Protein AF-A0A651GBZ2-F1 (afdb_monomer_lite)

pLDDT: mean 70.72, std 12.02, range [44.72, 89.12]

Secondary structure (DSSP, 8-state):
-GGGHHHHHHHHHHHHHHHHHHHHHHHHHHH---TTSHHHHHHHHHHHHHHHHHHHHHHHHHHHHH-SHHHHHHHHHHSSHHHHHHHHHHHHHHHHHHHHHHHHHHHHH--

Radius of gyration: 16.93 Å; chains: 1; bounding box: 41×27×48 Å

Sequence (111 aa):
MITYFFPRVLLFLAICAAVLGGVVFIVQMAAEQSLGGMPAVLSPLLLGFGLFKGALAFNARAVLNHGGPPAATLIARHGTAGNVRQWIVYKFTAMGMALFAAFVIGVYVFV

Foldseek 3Di:
DCLLVVLVVLLVVLQVQLVVLVVVVVVVVVVDPDPLCVLVSLLSNLQSLLSNLLSVLVSLVSPCVVDDPSVVVLCVVQVHPVSSNVSSVVSNVSSVVSNVSSVVSVVVSVD

Structure (mmCIF, N/CA/C/O backbone):
data_AF-A0A651GBZ2-F1
#
_entry.id   AF-A0A651GBZ2-F1
#
loop_
_atom_site.group_PDB
_atom_site.id
_atom_site.type_symbol
_atom_site.label_atom_id
_atom_site.label_alt_id
_atom_site.label_comp_id
_atom_site.label_asym_id
_atom_site.label_entity_id
_atom_site.label_seq_id
_atom_site.pdbx_PDB_ins_code
_atom_site.Cartn_x
_atom_site.Cartn_y
_atom_site.Cartn_z
_atom_site.occupancy
_atom_site.B_iso_or_equiv
_atom_site.auth_seq_id
_atom_site.auth_comp_id
_atom_site.auth_asym_id
_atom_site.auth_atom_id
_atom_site.pdbx_PDB_model_num
ATOM 1 N N . MET A 1 1 ? 9.707 15.611 -16.443 1.00 45.44 1 MET A N 1
ATOM 2 C CA . MET A 1 1 ? 9.956 15.724 -14.983 1.00 45.44 1 MET A CA 1
ATOM 3 C C . MET A 1 1 ? 8.664 15.737 -14.152 1.00 45.44 1 MET A C 1
ATOM 5 O O . MET A 1 1 ? 8.659 15.161 -13.073 1.00 45.44 1 MET A O 1
ATOM 9 N N . ILE A 1 2 ? 7.561 16.300 -14.668 1.00 44.72 2 ILE A N 1
ATOM 10 C CA . ILE A 1 2 ? 6.245 16.411 -13.995 1.00 44.72 2 ILE A CA 1
ATOM 11 C C . ILE A 1 2 ? 5.539 15.051 -13.774 1.00 44.72 2 ILE A C 1
ATOM 13 O O . ILE A 1 2 ? 4.792 14.883 -12.815 1.00 44.72 2 ILE A O 1
ATOM 17 N N . THR A 1 3 ? 5.832 14.033 -14.585 1.00 47.56 3 THR A N 1
ATOM 18 C CA . THR A 1 3 ? 5.148 12.722 -14.564 1.00 47.56 3 THR A CA 1
ATOM 19 C C . THR A 1 3 ? 5.386 11.893 -13.293 1.00 47.56 3 THR A C 1
ATOM 21 O O . THR A 1 3 ? 4.562 11.057 -12.940 1.00 47.56 3 THR A O 1
ATOM 24 N N . TYR A 1 4 ? 6.476 12.150 -12.561 1.00 52.59 4 TYR A N 1
ATOM 25 C CA . TYR A 1 4 ? 6.759 11.503 -11.269 1.00 52.59 4 TYR A CA 1
ATOM 26 C C . TYR A 1 4 ? 6.214 12.284 -10.070 1.00 52.59 4 TYR A C 1
ATOM 28 O O . TYR A 1 4 ? 6.310 11.808 -8.941 1.00 52.59 4 TYR A O 1
ATOM 36 N N . PHE A 1 5 ? 5.677 13.485 -10.289 1.00 51.31 5 PHE A N 1
ATOM 37 C CA . PHE A 1 5 ? 5.251 14.373 -9.213 1.00 51.31 5 PHE A CA 1
ATOM 38 C C . PHE A 1 5 ? 3.951 13.874 -8.580 1.00 51.31 5 PHE A C 1
ATOM 40 O O . PHE A 1 5 ? 3.886 13.678 -7.373 1.00 51.31 5 PHE A O 1
ATOM 47 N N . PHE A 1 6 ? 2.957 13.539 -9.402 1.00 50.78 6 PHE A N 1
ATOM 48 C CA . PHE A 1 6 ? 1.637 13.116 -8.931 1.00 50.78 6 PHE A CA 1
ATOM 49 C C . PHE A 1 6 ? 1.649 11.810 -8.099 1.00 50.78 6 PHE A C 1
ATOM 51 O O . PHE A 1 6 ? 1.093 11.807 -7.000 1.00 50.78 6 PHE A O 1
ATOM 58 N N . PRO A 1 7 ? 2.355 10.728 -8.502 1.00 54.34 7 PRO A N 1
ATOM 59 C CA . PRO A 1 7 ? 2.448 9.512 -7.686 1.00 54.34 7 PRO A CA 1
ATOM 60 C C . PRO A 1 7 ? 3.234 9.723 -6.388 1.00 54.34 7 PRO A C 1
ATOM 62 O O . PRO A 1 7 ? 2.938 9.092 -5.379 1.00 54.34 7 PRO A O 1
ATOM 65 N N . ARG A 1 8 ? 4.240 10.609 -6.398 1.00 59.09 8 ARG A N 1
ATOM 66 C CA . ARG A 1 8 ? 5.037 10.937 -5.207 1.00 59.09 8 ARG A CA 1
ATOM 67 C C . ARG A 1 8 ? 4.266 11.807 -4.222 1.00 59.09 8 ARG A C 1
ATOM 69 O O . ARG A 1 8 ? 4.402 11.593 -3.025 1.00 59.09 8 ARG A O 1
ATOM 76 N N . VAL A 1 9 ? 3.433 12.723 -4.712 1.00 56.16 9 VAL A N 1
ATOM 77 C CA . VAL A 1 9 ? 2.525 13.532 -3.887 1.00 56.16 9 VAL A CA 1
ATOM 78 C C . VAL A 1 9 ? 1.453 12.650 -3.247 1.00 56.16 9 VAL A C 1
ATOM 80 O O . VAL A 1 9 ? 1.220 12.769 -2.050 1.00 56.16 9 VAL A O 1
ATOM 83 N N . LEU A 1 10 ? 0.874 11.697 -3.986 1.00 59.44 10 LEU A N 1
ATOM 84 C CA . LEU A 1 10 ? -0.049 10.708 -3.416 1.00 59.44 10 LEU A CA 1
ATOM 85 C C . LEU A 1 10 ? 0.627 9.797 -2.386 1.00 59.44 10 LEU A C 1
ATOM 87 O O . LEU A 1 10 ? 0.046 9.516 -1.343 1.00 59.44 10 LEU A O 1
ATOM 91 N N . LEU A 1 11 ? 1.864 9.364 -2.646 1.00 60.94 11 LEU A N 1
ATOM 92 C CA . LEU A 1 11 ? 2.652 8.589 -1.687 1.00 60.94 11 LEU A CA 1
ATOM 93 C C . LEU A 1 11 ? 2.926 9.400 -0.412 1.00 60.94 11 LEU A C 1
ATOM 95 O O . LEU A 1 11 ? 2.773 8.877 0.685 1.00 60.94 11 LEU A O 1
ATOM 99 N N . PHE A 1 12 ? 3.298 10.673 -0.554 1.00 61.88 12 PHE A N 1
ATOM 100 C CA . PHE A 1 12 ? 3.549 11.578 0.565 1.00 61.88 12 PHE A CA 1
ATOM 101 C C . PHE A 1 12 ? 2.278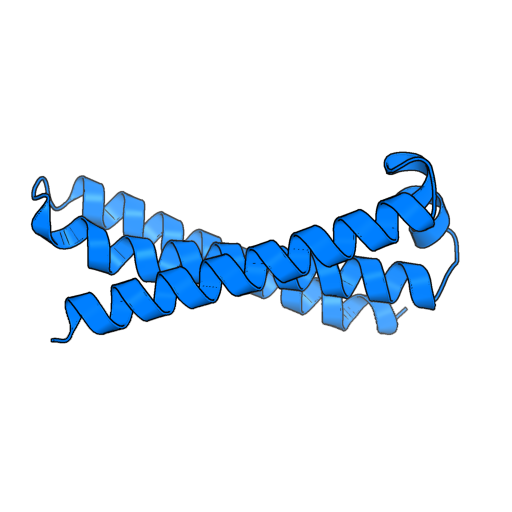 11.826 1.385 1.00 61.88 12 PHE A C 1
ATOM 103 O O . PHE A 1 12 ? 2.300 11.660 2.598 1.00 61.88 12 PHE A O 1
ATOM 110 N N . LEU A 1 13 ? 1.151 12.115 0.728 1.00 60.84 13 LEU A N 1
ATOM 111 C CA . LEU A 1 13 ? -0.150 12.278 1.382 1.00 60.84 13 LEU A CA 1
ATOM 112 C C . LEU A 1 13 ? -0.601 10.999 2.100 1.00 60.84 13 LEU A C 1
ATOM 114 O O . LEU A 1 13 ? -1.082 11.075 3.226 1.00 60.84 13 LEU A O 1
ATOM 118 N N . ALA A 1 14 ? -0.396 9.824 1.498 1.00 59.34 14 ALA A N 1
ATOM 119 C CA . ALA A 1 14 ? -0.708 8.542 2.129 1.00 59.34 14 ALA A CA 1
ATOM 120 C C . ALA A 1 14 ? 0.176 8.270 3.358 1.00 59.34 14 ALA A C 1
ATOM 122 O O . ALA A 1 14 ? -0.318 7.772 4.367 1.00 59.34 14 ALA A O 1
ATOM 123 N N . ILE A 1 15 ? 1.465 8.630 3.303 1.00 64.06 15 ILE A N 1
ATOM 124 C CA . ILE A 1 15 ? 2.377 8.546 4.452 1.00 64.06 15 ILE A CA 1
ATOM 125 C C . ILE A 1 15 ? 1.936 9.519 5.550 1.00 64.06 15 ILE A C 1
ATOM 127 O O . ILE A 1 15 ? 1.837 9.110 6.700 1.00 64.06 15 ILE A O 1
ATOM 131 N N . CYS A 1 16 ? 1.610 10.769 5.216 1.00 65.94 16 CYS A N 1
ATOM 132 C CA . CYS A 1 16 ? 1.112 11.744 6.187 1.00 65.94 16 CYS A CA 1
ATOM 133 C C . CYS A 1 16 ? -0.187 11.276 6.857 1.00 65.94 16 CYS A C 1
ATOM 135 O O . CYS A 1 16 ? -0.300 11.366 8.076 1.00 65.94 16 CYS A O 1
ATOM 137 N N . ALA A 1 17 ? -1.134 10.723 6.094 1.00 62.34 17 ALA A N 1
ATOM 138 C CA . ALA A 1 17 ? -2.379 10.176 6.632 1.00 62.34 17 ALA A CA 1
ATOM 139 C C . ALA A 1 17 ? -2.138 8.955 7.537 1.00 62.34 17 ALA A C 1
ATOM 141 O O . ALA A 1 17 ? -2.734 8.856 8.607 1.00 62.34 17 ALA A O 1
ATOM 142 N N . ALA A 1 18 ? -1.227 8.054 7.152 1.00 61.69 18 ALA A N 1
ATOM 143 C CA . ALA A 1 18 ? -0.860 6.899 7.967 1.00 61.69 18 ALA A CA 1
ATOM 144 C C . ALA A 1 18 ? -0.134 7.301 9.262 1.00 61.69 18 ALA A C 1
ATOM 146 O O . ALA A 1 18 ? -0.392 6.718 10.312 1.00 61.69 18 ALA A O 1
ATOM 147 N N . VAL A 1 19 ? 0.741 8.312 9.208 1.00 65.12 19 VAL A N 1
ATOM 148 C CA . VAL A 1 19 ? 1.444 8.842 10.386 1.00 65.12 19 VAL A CA 1
ATOM 149 C C . VAL A 1 19 ? 0.467 9.548 11.322 1.00 65.12 19 VAL A C 1
ATOM 151 O O . VAL A 1 19 ? 0.491 9.275 12.514 1.00 65.12 19 VAL A O 1
ATOM 154 N N . LEU A 1 20 ? -0.437 10.386 10.806 1.00 65.25 20 LEU A N 1
ATOM 155 C CA . LEU A 1 20 ? -1.475 11.028 11.621 1.00 65.25 20 LEU A CA 1
ATOM 156 C C . LEU A 1 20 ? -2.399 9.993 12.275 1.00 65.25 20 LEU A C 1
ATOM 158 O O . LEU A 1 20 ? -2.621 10.065 13.480 1.00 65.25 20 LEU A O 1
ATOM 162 N N . GLY A 1 21 ? -2.864 8.988 11.525 1.00 62.75 21 GLY A N 1
ATOM 163 C CA . GLY A 1 21 ? -3.665 7.890 12.076 1.00 62.75 21 GLY A CA 1
ATOM 164 C C . GLY A 1 21 ? -2.915 7.073 13.136 1.00 62.75 21 GLY A C 1
ATOM 165 O O . GLY A 1 21 ? -3.481 6.744 14.175 1.00 62.75 21 GLY A O 1
ATOM 166 N N . GLY A 1 22 ? -1.624 6.799 12.921 1.00 60.38 22 GLY A N 1
ATOM 167 C CA . GLY A 1 22 ? -0.769 6.104 13.887 1.00 60.38 22 GLY A CA 1
ATOM 168 C C . GLY A 1 22 ? -0.467 6.921 15.148 1.00 60.38 22 GLY A C 1
ATOM 169 O O . GLY A 1 22 ? -0.411 6.364 16.239 1.00 60.38 22 GLY A O 1
ATOM 170 N N . VAL A 1 23 ? -0.315 8.242 15.036 1.00 62.31 23 VAL A N 1
ATOM 171 C CA . VAL A 1 23 ? -0.125 9.128 16.197 1.00 62.31 23 VAL A CA 1
ATOM 172 C C . VAL A 1 23 ? -1.406 9.207 17.024 1.00 62.31 23 VAL A C 1
ATOM 174 O O . VAL A 1 23 ? -1.339 9.062 18.241 1.00 62.31 23 VAL A O 1
ATOM 177 N N . VAL A 1 24 ? -2.572 9.349 16.383 1.00 63.59 24 VAL A N 1
ATOM 178 C CA . VAL A 1 24 ? -3.871 9.300 17.077 1.00 63.59 24 VAL A CA 1
ATOM 179 C C . VAL A 1 24 ? -4.050 7.960 17.798 1.00 63.59 24 VAL A C 1
ATOM 181 O O . VAL A 1 24 ? -4.492 7.951 18.943 1.00 63.59 24 VAL A O 1
ATOM 184 N N . PHE A 1 25 ? -3.606 6.852 17.194 1.00 59.38 25 PHE A N 1
ATOM 185 C CA . PHE A 1 25 ? -3.593 5.536 17.837 1.00 59.38 25 PHE A CA 1
ATOM 186 C C . PHE A 1 25 ? -2.740 5.457 19.086 1.00 59.38 25 PHE A C 1
ATOM 188 O O . PHE A 1 25 ? -3.214 4.983 20.114 1.00 59.38 25 PHE A O 1
ATOM 195 N N . ILE A 1 26 ? -1.497 5.926 19.013 1.00 62.69 26 ILE A N 1
ATOM 196 C CA . ILE A 1 26 ? -0.592 5.902 20.162 1.00 62.69 26 ILE A CA 1
ATOM 197 C C . ILE A 1 26 ? -1.147 6.783 21.287 1.00 62.69 26 ILE A C 1
ATOM 199 O O . ILE A 1 26 ? -1.115 6.377 22.444 1.00 62.69 26 ILE A O 1
ATOM 203 N N . VAL A 1 27 ? -1.703 7.953 20.956 1.00 62.34 27 VAL A N 1
ATOM 204 C CA . VAL A 1 27 ? -2.293 8.871 21.941 1.00 62.34 27 VAL A CA 1
ATOM 205 C C . VAL A 1 27 ? -3.558 8.283 22.572 1.00 62.34 27 VAL A C 1
ATOM 207 O O . VAL A 1 27 ? -3.702 8.356 23.788 1.00 62.34 27 VAL A O 1
ATOM 210 N N . GLN A 1 28 ? -4.444 7.652 21.794 1.00 61.22 28 GLN A N 1
ATOM 211 C CA . GLN A 1 28 ? -5.639 6.990 22.333 1.00 61.22 28 GLN A CA 1
ATOM 212 C C . GLN A 1 28 ? -5.298 5.750 23.164 1.00 61.22 28 GLN A C 1
ATOM 214 O O . GLN A 1 28 ? -5.865 5.581 24.233 1.00 61.22 28 GLN A O 1
ATOM 219 N N . MET A 1 29 ? -4.330 4.930 22.745 1.00 55.78 29 MET A N 1
ATOM 220 C CA . MET A 1 29 ? -3.847 3.789 23.537 1.00 55.78 29 MET A CA 1
ATOM 221 C C . MET A 1 29 ? -3.139 4.222 24.830 1.00 55.78 29 MET A C 1
ATOM 223 O O . MET A 1 29 ? -3.182 3.507 25.827 1.00 55.78 29 MET A O 1
ATOM 227 N N . ALA A 1 30 ? -2.486 5.388 24.829 1.00 58.53 30 ALA A N 1
ATOM 228 C CA . ALA A 1 30 ? -1.906 5.974 26.035 1.00 58.53 30 ALA A CA 1
ATOM 229 C C . ALA A 1 30 ? -2.972 6.583 26.967 1.00 58.53 30 ALA A C 1
ATOM 231 O O . ALA A 1 30 ? -2.749 6.649 28.174 1.00 58.53 30 ALA A O 1
ATOM 232 N N . ALA A 1 31 ? -4.110 7.024 26.419 1.00 56.09 31 ALA A N 1
ATOM 233 C CA . ALA A 1 31 ? -5.203 7.647 27.166 1.00 56.09 31 ALA A CA 1
ATOM 234 C C . ALA A 1 31 ? -6.244 6.640 27.691 1.00 56.09 31 ALA A C 1
ATOM 236 O O . ALA A 1 31 ? -6.791 6.839 28.774 1.00 56.09 31 ALA A O 1
ATOM 237 N N . GLU A 1 32 ? -6.506 5.552 26.968 1.00 52.47 32 GLU A N 1
ATOM 238 C CA . GLU A 1 32 ? -7.499 4.542 27.326 1.00 52.47 32 GLU A CA 1
ATOM 239 C C . GLU A 1 32 ? -6.831 3.180 27.546 1.00 52.47 32 GLU A C 1
ATOM 241 O O . GLU A 1 32 ? -6.511 2.458 26.607 1.00 52.47 32 GLU A O 1
ATOM 246 N N . GLN A 1 33 ? -6.711 2.753 28.808 1.00 53.66 33 GLN A N 1
ATOM 247 C CA . GLN A 1 33 ? -6.389 1.358 29.160 1.00 53.66 33 GLN A CA 1
ATOM 248 C C . GLN A 1 33 ? -7.555 0.381 28.881 1.00 53.66 33 GLN A C 1
ATOM 250 O O . GLN A 1 33 ? -7.588 -0.725 29.420 1.00 53.66 33 GLN A O 1
ATOM 255 N N . SER A 1 34 ? -8.545 0.775 28.075 1.00 51.59 34 SER A N 1
ATOM 256 C CA . SER A 1 34 ? -9.757 -0.006 27.847 1.00 51.59 34 SER A CA 1
ATOM 257 C C . SER A 1 34 ? -9.714 -0.683 26.474 1.00 51.59 34 SER A C 1
ATOM 259 O O . SER A 1 34 ? -9.617 -0.044 25.429 1.00 51.59 34 SER A O 1
ATOM 261 N N . LEU A 1 35 ? -9.817 -2.013 26.474 1.00 53.19 35 LEU A N 1
ATOM 262 C CA . LEU A 1 35 ? -9.892 -2.861 25.276 1.00 53.19 35 LEU A CA 1
ATOM 263 C C . LEU A 1 35 ? -11.083 -2.517 24.351 1.00 53.19 35 LEU A C 1
ATOM 265 O O . LEU A 1 35 ? -11.123 -2.992 23.218 1.00 53.19 35 LEU A O 1
ATOM 269 N N . GLY A 1 36 ? -12.032 -1.685 24.804 1.00 54.62 36 GLY A N 1
ATOM 270 C CA . GLY A 1 36 ? -13.211 -1.263 24.043 1.00 54.62 36 GLY A CA 1
ATOM 271 C C . GLY A 1 36 ? -12.918 -0.281 22.902 1.00 54.62 36 GLY A C 1
ATOM 272 O O . GLY A 1 36 ? -13.657 -0.265 21.923 1.00 54.62 36 GLY A O 1
ATOM 273 N N . GLY A 1 37 ? -11.821 0.484 22.974 1.00 54.06 37 GLY A N 1
ATOM 274 C CA . GLY A 1 37 ? -11.438 1.452 21.937 1.00 54.06 37 GLY A CA 1
ATOM 275 C C . GLY A 1 37 ? -10.659 0.855 20.757 1.00 54.06 37 GLY A C 1
ATOM 276 O O . GLY A 1 37 ? -10.595 1.460 19.689 1.00 54.06 37 GLY A O 1
ATOM 277 N N . MET A 1 38 ? -10.092 -0.353 20.901 1.00 57.75 38 MET A N 1
ATOM 278 C CA . MET A 1 38 ? -9.207 -0.970 19.895 1.00 57.75 38 MET A CA 1
ATOM 279 C C . MET A 1 38 ? -9.779 -1.030 18.460 1.00 57.75 38 MET A C 1
ATOM 281 O O . MET A 1 38 ? -9.027 -0.748 17.520 1.00 57.75 38 MET A O 1
ATOM 285 N N . PRO A 1 39 ? -11.070 -1.350 18.234 1.00 60.78 39 PRO A N 1
ATOM 286 C CA . PRO A 1 39 ? -11.640 -1.411 16.886 1.00 60.78 39 PRO A CA 1
ATOM 287 C C . PRO A 1 39 ? -11.695 -0.040 16.197 1.00 60.78 39 PRO A C 1
ATOM 289 O O . PRO A 1 39 ? -11.357 0.076 15.017 1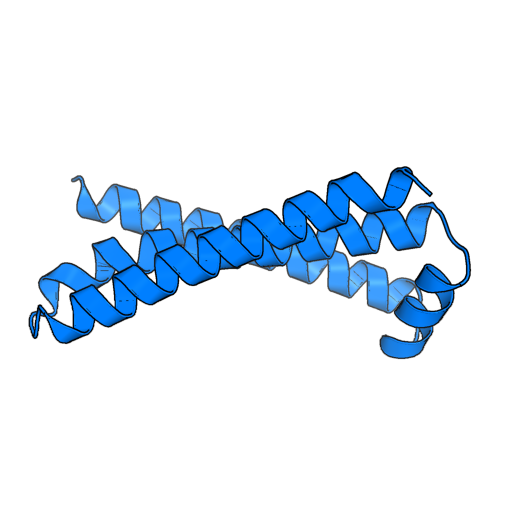.00 60.78 39 PRO A O 1
ATOM 292 N N . ALA A 1 40 ? -12.043 1.017 16.940 1.00 60.62 40 ALA A N 1
ATOM 293 C CA . ALA A 1 40 ? -12.167 2.375 16.407 1.00 60.62 40 ALA A CA 1
ATOM 294 C C . ALA A 1 40 ? -10.842 2.898 15.836 1.00 60.62 40 ALA A C 1
ATOM 296 O O . ALA A 1 40 ? -10.840 3.731 14.929 1.00 60.62 40 ALA A O 1
ATOM 297 N N . VAL A 1 41 ? -9.715 2.360 16.313 1.00 62.44 41 VAL A N 1
ATOM 298 C CA . VAL A 1 41 ? -8.394 2.812 15.891 1.00 62.44 41 VAL A CA 1
ATOM 299 C C . VAL A 1 41 ? -7.670 1.876 14.930 1.00 62.44 41 VAL A C 1
ATOM 301 O O . VAL A 1 41 ? -6.843 2.320 14.130 1.00 62.44 41 VAL A O 1
ATOM 304 N N . LEU A 1 42 ? -8.030 0.594 14.912 1.00 67.25 42 LEU A N 1
ATOM 3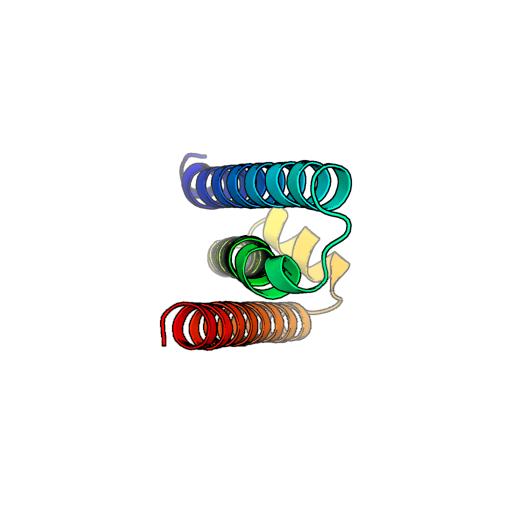05 C CA . LEU A 1 42 ? -7.565 -0.326 13.875 1.00 67.25 42 LEU A CA 1
ATOM 306 C C . LEU A 1 42 ? -8.057 0.095 12.483 1.00 67.25 42 LEU A C 1
ATOM 308 O O . LEU A 1 42 ? -7.312 -0.041 11.513 1.00 67.25 42 LEU A O 1
ATOM 312 N N . SER A 1 43 ? -9.265 0.660 12.374 1.00 69.62 43 SER A N 1
ATOM 313 C CA . SER A 1 43 ? -9.830 1.111 11.093 1.00 69.62 43 SER A CA 1
ATOM 314 C C . SER A 1 43 ? -8.991 2.198 10.386 1.00 69.62 43 SER A C 1
ATOM 316 O O . SER A 1 43 ? -8.550 1.949 9.258 1.00 69.62 43 SER A O 1
ATOM 318 N N . PRO A 1 44 ? -8.666 3.358 11.001 1.00 69.12 44 PRO A N 1
ATOM 319 C CA . PRO A 1 44 ? -7.824 4.375 10.363 1.00 69.12 44 PRO A CA 1
ATOM 320 C C . PRO A 1 44 ? -6.397 3.883 10.081 1.00 69.12 44 PRO A C 1
ATOM 322 O O . PRO A 1 44 ? -5.796 4.271 9.077 1.00 69.12 44 PRO A O 1
ATOM 325 N N . LEU A 1 45 ? -5.861 2.988 10.916 1.00 71.31 45 LEU A N 1
ATOM 326 C CA . LEU A 1 45 ? -4.524 2.420 10.734 1.00 71.31 45 LEU A CA 1
ATOM 327 C C . LEU A 1 45 ? -4.475 1.475 9.519 1.00 71.31 45 LEU A C 1
ATOM 329 O O . LEU A 1 45 ? -3.563 1.562 8.693 1.00 71.31 45 LEU A O 1
ATOM 333 N N . LEU A 1 46 ? -5.495 0.629 9.351 1.00 75.31 46 LEU A N 1
ATOM 334 C CA . LEU A 1 46 ? -5.661 -0.240 8.184 1.00 75.31 46 LEU A CA 1
ATOM 335 C C . LEU A 1 46 ? -5.958 0.554 6.906 1.00 75.31 46 LEU A C 1
ATOM 337 O O . LEU A 1 46 ? -5.414 0.227 5.851 1.00 75.31 46 LEU A O 1
ATOM 341 N N . LEU A 1 47 ? -6.735 1.637 6.999 1.00 74.06 47 LEU A N 1
ATOM 342 C CA . LEU A 1 47 ? -6.937 2.593 5.906 1.00 74.06 47 LEU A CA 1
ATOM 343 C C . LEU A 1 47 ? -5.610 3.214 5.457 1.00 74.06 47 LEU A C 1
ATOM 345 O O . LEU A 1 47 ? -5.271 3.155 4.274 1.00 74.06 47 LEU A O 1
ATOM 349 N N . GLY A 1 48 ? -4.819 3.742 6.395 1.00 72.56 48 GLY A N 1
ATOM 350 C CA . GLY A 1 48 ? -3.499 4.305 6.108 1.00 72.56 48 GLY A CA 1
ATOM 351 C C . GLY A 1 48 ? -2.551 3.278 5.483 1.00 72.56 48 GLY A C 1
ATOM 352 O O . GLY A 1 48 ? -1.907 3.551 4.466 1.00 72.56 48 GLY A O 1
ATOM 353 N N . PHE A 1 49 ? -2.516 2.061 6.028 1.00 76.62 49 PHE A N 1
ATOM 354 C CA . PHE A 1 49 ? -1.720 0.963 5.483 1.00 76.62 49 PHE A CA 1
ATOM 355 C C . PHE A 1 49 ? -2.157 0.572 4.065 1.00 76.62 49 PHE A C 1
ATOM 357 O O . PHE A 1 49 ? -1.309 0.397 3.183 1.00 76.62 49 PHE A O 1
ATOM 364 N N . GLY A 1 50 ? -3.464 0.465 3.820 1.00 76.00 50 GLY A N 1
ATOM 365 C CA . GLY A 1 50 ? -4.020 0.145 2.510 1.00 76.00 50 GLY A CA 1
ATOM 366 C C . GLY A 1 50 ? -3.658 1.198 1.466 1.00 76.00 50 GLY A C 1
ATOM 367 O O . GLY A 1 50 ? -3.131 0.860 0.403 1.00 76.00 50 GLY A O 1
ATOM 368 N N . LEU A 1 51 ? -3.839 2.478 1.801 1.00 76.94 51 LEU A N 1
ATOM 369 C CA . LEU A 1 51 ? -3.480 3.607 0.938 1.00 76.94 51 LEU A CA 1
ATOM 370 C C . LEU A 1 51 ? -1.977 3.646 0.638 1.00 76.94 51 LEU A C 1
ATOM 372 O O . LEU A 1 51 ? -1.585 3.837 -0.514 1.00 76.94 51 LEU A O 1
ATOM 376 N N . PHE A 1 52 ? -1.126 3.388 1.634 1.00 77.44 52 PHE A N 1
ATOM 377 C CA . PHE A 1 52 ? 0.323 3.315 1.447 1.00 77.44 52 PHE A CA 1
ATOM 378 C C . PHE A 1 52 ? 0.730 2.197 0.474 1.00 77.44 52 PHE A C 1
ATOM 380 O O . PHE A 1 52 ? 1.528 2.416 -0.444 1.00 77.44 52 PHE A O 1
ATOM 387 N N . LYS A 1 53 ? 0.166 0.991 0.635 1.00 78.25 53 LYS A N 1
ATOM 388 C CA . LYS A 1 53 ? 0.422 -0.135 -0.280 1.00 78.25 53 LYS A CA 1
ATOM 389 C C . LYS A 1 53 ? -0.062 0.180 -1.694 1.00 78.25 53 LYS A C 1
ATOM 391 O O . LYS A 1 53 ? 0.678 -0.077 -2.644 1.00 78.25 53 LYS A O 1
ATOM 396 N N . GLY A 1 54 ? -1.245 0.778 -1.822 1.00 73.19 54 GLY A N 1
ATOM 397 C CA . GLY A 1 54 ? -1.800 1.228 -3.095 1.00 73.19 54 GLY A CA 1
ATOM 398 C C . GLY A 1 54 ? -0.892 2.230 -3.799 1.00 73.19 54 GLY A C 1
ATOM 399 O O . GLY A 1 54 ? -0.505 2.016 -4.946 1.00 73.19 54 GLY A O 1
ATOM 400 N N . ALA A 1 55 ? -0.471 3.283 -3.099 1.00 74.50 55 ALA A N 1
ATOM 401 C CA . ALA A 1 55 ? 0.401 4.318 -3.647 1.00 74.50 55 ALA A CA 1
ATOM 402 C C . ALA A 1 55 ? 1.755 3.758 -4.126 1.00 74.50 55 ALA A C 1
ATOM 404 O O . ALA A 1 55 ? 2.232 4.124 -5.204 1.00 74.50 55 ALA A O 1
ATOM 405 N N . LEU A 1 56 ? 2.348 2.812 -3.386 1.00 77.00 56 LEU A N 1
ATOM 406 C CA . LEU A 1 56 ? 3.549 2.094 -3.826 1.00 77.00 56 LEU A CA 1
ATOM 407 C C . LEU A 1 56 ? 3.310 1.284 -5.107 1.00 77.00 56 LEU A C 1
ATOM 409 O O . LEU A 1 56 ? 4.148 1.314 -6.010 1.00 77.00 56 LEU A O 1
ATOM 413 N N . ALA A 1 57 ? 2.179 0.580 -5.195 1.00 80.56 57 ALA A N 1
ATOM 414 C CA . ALA A 1 57 ? 1.812 -0.218 -6.361 1.00 80.56 57 ALA A CA 1
ATOM 415 C C . ALA A 1 57 ? 1.612 0.659 -7.608 1.00 80.56 57 ALA A C 1
ATOM 417 O O . ALA A 1 57 ? 2.147 0.353 -8.675 1.00 80.56 57 ALA A O 1
ATOM 418 N N . PHE A 1 58 ? 0.905 1.786 -7.465 1.00 79.31 58 PHE A N 1
ATOM 419 C CA . PHE A 1 58 ? 0.696 2.759 -8.538 1.00 79.31 58 PHE A CA 1
ATOM 420 C C . PHE A 1 58 ? 2.006 3.386 -9.014 1.00 79.31 58 PHE A C 1
ATOM 422 O O . PHE A 1 58 ? 2.249 3.442 -10.219 1.00 79.31 58 PHE A O 1
ATOM 429 N N . ASN A 1 59 ? 2.877 3.803 -8.091 1.00 80.06 59 ASN A N 1
ATOM 430 C CA . ASN A 1 59 ? 4.171 4.384 -8.438 1.00 80.06 59 ASN A CA 1
ATOM 431 C C . ASN A 1 59 ? 5.065 3.368 -9.168 1.00 80.06 59 ASN A C 1
ATOM 433 O O . ASN A 1 59 ? 5.601 3.663 -10.232 1.00 80.06 59 ASN A O 1
ATOM 437 N N . ALA A 1 60 ? 5.165 2.136 -8.663 1.00 79.06 60 ALA A N 1
ATOM 438 C CA . ALA A 1 60 ? 5.940 1.082 -9.316 1.00 79.06 60 ALA A CA 1
ATOM 439 C C . ALA A 1 60 ? 5.393 0.707 -10.702 1.00 79.06 60 ALA A C 1
ATOM 441 O O . ALA A 1 60 ? 6.172 0.473 -11.626 1.00 79.06 60 ALA A O 1
ATOM 442 N N . ARG A 1 61 ? 4.066 0.700 -10.878 1.00 81.19 61 ARG A N 1
ATOM 443 C CA . ARG A 1 61 ? 3.433 0.467 -12.182 1.00 81.19 61 ARG A CA 1
ATOM 444 C C . ARG A 1 61 ? 3.708 1.607 -13.161 1.00 81.19 61 ARG A C 1
ATOM 446 O O . ARG A 1 61 ? 4.043 1.338 -14.310 1.00 81.19 61 ARG A O 1
ATOM 453 N N . ALA A 1 62 ? 3.626 2.857 -12.708 1.00 80.19 62 ALA A N 1
ATOM 454 C CA . ALA A 1 62 ? 3.976 4.022 -13.519 1.00 80.19 62 ALA A CA 1
ATOM 455 C C . ALA A 1 62 ? 5.454 3.986 -13.942 1.00 80.19 62 ALA A C 1
ATOM 457 O O . ALA A 1 62 ? 5.768 4.182 -15.113 1.00 80.19 62 ALA A O 1
ATOM 458 N N . VAL A 1 63 ? 6.353 3.653 -13.011 1.00 81.75 63 VAL A N 1
ATOM 459 C CA . VAL A 1 63 ? 7.789 3.501 -13.277 1.00 81.75 63 VAL A CA 1
ATOM 460 C C . VAL A 1 63 ? 8.054 2.397 -14.305 1.00 81.75 63 VAL A C 1
ATOM 462 O O . VAL A 1 63 ? 8.794 2.629 -15.255 1.00 81.75 63 VAL A O 1
ATOM 465 N N . LEU A 1 64 ? 7.426 1.224 -14.172 1.00 82.31 64 LEU A N 1
ATOM 466 C CA . LEU A 1 64 ? 7.572 0.144 -15.155 1.00 82.31 64 LEU A CA 1
ATOM 467 C C . LEU A 1 64 ? 7.048 0.524 -16.546 1.00 82.31 64 LEU A C 1
ATOM 469 O O . LEU A 1 64 ? 7.665 0.153 -17.539 1.00 82.31 64 LEU A O 1
ATOM 473 N N . ASN A 1 65 ? 5.924 1.240 -16.622 1.00 82.88 65 ASN A N 1
ATOM 474 C CA . ASN A 1 65 ? 5.304 1.613 -17.895 1.00 82.88 65 ASN A CA 1
ATOM 475 C C . ASN A 1 65 ? 6.086 2.705 -18.640 1.00 82.88 65 ASN A C 1
ATOM 477 O O . ASN A 1 65 ? 6.110 2.701 -19.867 1.00 82.88 65 ASN A O 1
ATOM 481 N N . HIS A 1 66 ? 6.709 3.641 -17.918 1.00 78.94 66 HIS A N 1
ATOM 482 C CA . HIS A 1 66 ? 7.488 4.728 -18.520 1.00 78.94 66 HIS A CA 1
ATOM 483 C C . HIS A 1 66 ? 8.950 4.358 -18.801 1.00 78.94 66 HIS A C 1
ATOM 485 O O . HIS A 1 66 ? 9.606 5.033 -19.592 1.00 78.94 66 HIS A O 1
ATOM 491 N N . GLY A 1 67 ? 9.461 3.289 -18.185 1.00 76.19 67 GLY A N 1
ATOM 492 C CA . GLY A 1 67 ? 10.827 2.823 -18.397 1.00 76.19 67 GLY A CA 1
ATOM 493 C C . GLY A 1 67 ? 11.899 3.774 -17.847 1.00 76.19 67 GLY A C 1
ATOM 494 O O . GLY A 1 67 ? 11.656 4.614 -16.979 1.00 76.19 67 GLY A O 1
ATOM 495 N N . GLY A 1 68 ? 13.128 3.610 -18.337 1.00 78.56 68 GLY A N 1
ATOM 496 C CA . GLY A 1 68 ? 14.275 4.440 -17.962 1.00 78.56 68 GLY A CA 1
ATOM 497 C C . GLY A 1 68 ? 15.015 4.001 -16.685 1.00 78.56 68 GLY A C 1
ATOM 498 O O . GLY A 1 68 ? 14.740 2.935 -16.124 1.00 78.56 68 GLY A O 1
ATOM 499 N N . PRO A 1 69 ? 15.967 4.825 -16.202 1.00 81.19 69 PRO A N 1
ATOM 500 C CA . PRO A 1 69 ? 16.827 4.497 -15.058 1.00 81.19 69 PRO A CA 1
ATOM 501 C C . PRO A 1 69 ? 16.077 4.070 -13.775 1.00 81.19 69 PRO A C 1
ATOM 503 O O . PRO A 1 69 ? 16.515 3.122 -13.113 1.00 81.19 69 PRO A O 1
ATOM 506 N N . PRO A 1 70 ? 14.924 4.682 -13.418 1.00 76.31 70 PRO A N 1
ATOM 507 C CA . PRO A 1 70 ? 14.143 4.261 -12.254 1.00 76.31 70 PRO A CA 1
ATOM 508 C C . PRO A 1 70 ? 13.548 2.856 -12.406 1.00 76.31 70 PRO A C 1
ATOM 510 O O . PRO A 1 70 ? 13.509 2.102 -11.435 1.00 76.31 70 PRO A O 1
ATOM 513 N N . ALA A 1 71 ? 13.121 2.483 -13.618 1.00 77.31 71 ALA A N 1
ATOM 514 C CA . ALA A 1 71 ? 12.590 1.153 -13.906 1.00 77.31 71 ALA A CA 1
ATOM 515 C C . ALA A 1 71 ? 13.689 0.091 -13.841 1.00 77.31 71 ALA A C 1
ATOM 517 O O . ALA A 1 71 ? 13.493 -0.950 -13.217 1.00 77.31 71 ALA A O 1
ATOM 518 N N . ALA A 1 72 ? 14.869 0.388 -14.395 1.00 78.94 72 ALA A N 1
ATOM 519 C CA . ALA A 1 72 ? 16.032 -0.492 -14.308 1.00 78.94 72 ALA A CA 1
ATOM 520 C C . ALA A 1 72 ? 16.452 -0.736 -12.850 1.00 78.94 72 ALA A C 1
ATOM 522 O O . ALA A 1 72 ? 16.700 -1.872 -12.459 1.00 78.94 72 ALA A O 1
ATOM 523 N N . THR A 1 73 ? 16.434 0.307 -12.015 1.00 84.50 73 THR A N 1
ATOM 524 C CA . THR A 1 73 ? 16.753 0.186 -10.583 1.00 84.50 73 THR A CA 1
ATOM 525 C C . THR A 1 73 ? 15.704 -0.644 -9.838 1.00 84.50 73 THR A C 1
ATOM 527 O O . THR A 1 73 ? 16.041 -1.460 -8.981 1.00 84.50 73 T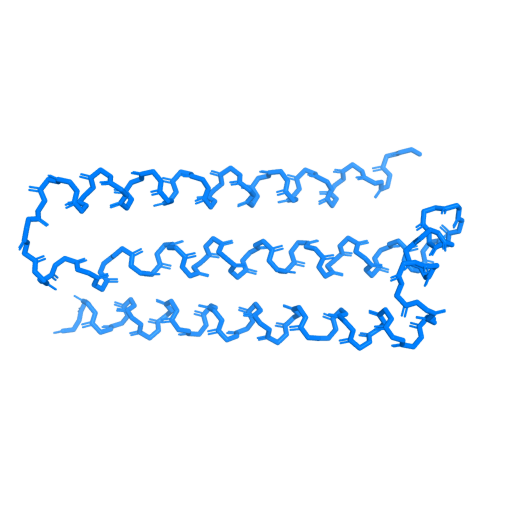HR A O 1
ATOM 530 N N . LEU A 1 74 ? 14.421 -0.461 -10.159 1.00 79.62 74 LEU A N 1
ATOM 531 C CA . LEU A 1 74 ? 13.329 -1.220 -9.550 1.00 79.62 74 LEU A CA 1
ATOM 532 C C . LEU A 1 74 ? 13.409 -2.713 -9.905 1.00 79.62 74 LEU A C 1
ATOM 534 O O . LEU A 1 74 ? 13.250 -3.555 -9.019 1.00 79.62 74 LEU A O 1
ATOM 538 N N . ILE A 1 75 ? 13.697 -3.024 -11.173 1.00 84.44 75 ILE A N 1
ATOM 539 C CA . ILE A 1 75 ? 13.904 -4.388 -11.674 1.00 84.44 75 ILE A CA 1
ATOM 540 C C . ILE A 1 75 ? 15.147 -5.006 -11.031 1.00 84.44 75 ILE A C 1
ATOM 542 O O . ILE A 1 75 ? 15.051 -6.112 -10.512 1.00 84.44 75 ILE A O 1
ATOM 546 N N . ALA A 1 76 ? 16.267 -4.281 -10.966 1.00 85.44 76 ALA A N 1
ATOM 547 C CA . ALA A 1 76 ? 17.495 -4.757 -10.328 1.00 85.44 76 ALA A CA 1
ATOM 548 C C . ALA A 1 76 ? 17.279 -5.145 -8.854 1.00 85.44 76 ALA A C 1
ATOM 550 O O . ALA A 1 76 ? 17.819 -6.145 -8.393 1.00 85.44 76 ALA A O 1
ATOM 551 N N . ARG A 1 77 ? 16.432 -4.408 -8.121 1.00 84.00 77 ARG A N 1
ATOM 552 C CA . ARG A 1 77 ? 16.087 -4.725 -6.721 1.00 84.00 77 ARG A CA 1
ATOM 553 C C . ARG A 1 77 ? 15.189 -5.953 -6.551 1.00 84.00 77 ARG A C 1
ATOM 555 O O . ARG A 1 77 ? 15.189 -6.539 -5.476 1.00 84.00 77 ARG A O 1
ATOM 562 N N . HIS A 1 78 ? 14.402 -6.314 -7.563 1.00 85.19 78 HIS A N 1
ATOM 563 C CA . HIS A 1 78 ? 13.435 -7.421 -7.493 1.00 85.19 78 HIS A CA 1
ATOM 564 C C . HIS A 1 78 ? 13.830 -8.616 -8.381 1.00 85.19 78 HIS A C 1
ATOM 566 O O . HIS A 1 78 ? 13.096 -9.601 -8.462 1.00 85.19 78 HIS A O 1
ATOM 572 N N . GLY A 1 79 ? 14.975 -8.546 -9.059 1.00 87.81 79 GLY A N 1
ATOM 573 C CA . GLY A 1 79 ? 15.495 -9.566 -9.966 1.00 87.81 79 GLY A CA 1
ATOM 574 C C . GLY A 1 79 ? 14.976 -9.426 -11.397 1.00 87.81 79 GLY A C 1
ATOM 575 O O . GLY A 1 79 ? 15.764 -9.239 -12.318 1.00 87.81 79 GLY A O 1
ATOM 576 N N . THR A 1 80 ? 13.659 -9.502 -11.608 1.00 88.38 80 THR A N 1
ATOM 577 C CA . THR A 1 80 ? 13.064 -9.478 -12.959 1.00 88.38 80 THR A CA 1
ATOM 578 C C . THR A 1 80 ? 11.854 -8.551 -13.051 1.00 88.38 80 THR A C 1
ATOM 580 O O . THR A 1 80 ? 11.187 -8.260 -12.056 1.00 88.38 80 THR A O 1
ATOM 583 N N . ALA A 1 81 ? 11.509 -8.119 -14.269 1.00 83.75 81 ALA A N 1
ATOM 584 C CA . ALA A 1 81 ? 10.280 -7.360 -14.511 1.00 83.75 81 ALA A CA 1
ATOM 585 C C . ALA A 1 81 ? 9.014 -8.159 -14.138 1.00 83.75 81 ALA A C 1
ATOM 587 O O . ALA A 1 81 ? 8.031 -7.572 -13.683 1.00 83.75 81 ALA A O 1
ATOM 588 N N . GLY A 1 82 ? 9.047 -9.491 -14.280 1.00 88.25 82 GLY A N 1
ATOM 589 C CA . GLY A 1 82 ? 7.980 -10.387 -13.826 1.00 88.25 82 GLY A CA 1
ATOM 590 C C . GLY A 1 82 ? 7.797 -10.346 -12.308 1.00 88.25 82 GLY A C 1
ATOM 591 O O . GLY A 1 82 ? 6.675 -10.176 -11.831 1.00 88.25 82 GLY A O 1
ATOM 592 N N . ASN A 1 83 ? 8.898 -10.372 -11.554 1.00 88.38 83 ASN A N 1
ATOM 593 C CA . ASN A 1 83 ? 8.878 -10.276 -10.093 1.00 88.38 83 ASN A CA 1
ATOM 594 C C . ASN A 1 83 ? 8.349 -8.916 -9.620 1.00 88.38 83 ASN A C 1
ATOM 596 O O . ASN A 1 83 ? 7.572 -8.855 -8.670 1.00 88.38 83 ASN A O 1
ATOM 600 N N . VAL A 1 84 ? 8.701 -7.819 -10.305 1.00 85.56 84 VAL A N 1
ATOM 601 C CA . VAL A 1 84 ? 8.128 -6.496 -9.998 1.00 85.56 84 VAL A CA 1
ATOM 602 C C . VAL A 1 84 ? 6.618 -6.485 -10.257 1.00 85.56 84 VAL A C 1
ATOM 604 O O . VAL A 1 84 ? 5.867 -5.950 -9.445 1.00 85.56 84 VAL A O 1
ATOM 607 N N . ARG A 1 85 ? 6.136 -7.100 -11.348 1.00 87.38 85 ARG A N 1
ATOM 608 C CA . ARG A 1 85 ? 4.690 -7.209 -11.622 1.00 87.38 85 ARG A CA 1
ATOM 609 C C . ARG A 1 85 ? 3.966 -8.021 -10.547 1.00 87.38 85 ARG A C 1
ATOM 611 O O . ARG A 1 85 ? 2.934 -7.567 -10.063 1.00 87.38 85 ARG A O 1
ATOM 618 N N . GLN A 1 86 ? 4.514 -9.162 -10.127 1.00 89.12 86 GLN A N 1
ATOM 619 C CA . GLN A 1 86 ? 3.956 -9.951 -9.020 1.00 89.12 86 GLN A CA 1
ATOM 620 C C . GLN A 1 86 ? 3.956 -9.168 -7.702 1.00 89.12 86 GLN A C 1
ATOM 622 O O . GLN A 1 86 ? 2.963 -9.168 -6.979 1.00 89.12 86 GLN A O 1
ATOM 627 N N . TRP A 1 87 ? 5.030 -8.429 -7.420 1.00 88.69 87 TRP A N 1
ATOM 628 C CA . TRP A 1 87 ? 5.110 -7.551 -6.258 1.00 88.69 87 TRP A CA 1
ATOM 629 C C . TRP A 1 87 ? 4.046 -6.447 -6.299 1.00 88.69 87 TRP A C 1
ATOM 631 O O . TRP A 1 87 ? 3.390 -6.207 -5.290 1.00 88.69 87 TRP A O 1
ATOM 641 N N . ILE A 1 88 ? 3.810 -5.819 -7.457 1.00 87.44 88 ILE A N 1
ATOM 642 C CA . ILE A 1 88 ? 2.738 -4.827 -7.646 1.00 87.44 88 ILE A CA 1
ATOM 643 C C . ILE A 1 88 ? 1.369 -5.448 -7.354 1.00 87.44 88 ILE A C 1
ATOM 645 O O . ILE A 1 88 ? 0.581 -4.851 -6.622 1.00 87.44 88 ILE A O 1
ATOM 649 N N . VAL A 1 89 ? 1.093 -6.644 -7.888 1.00 88.25 89 VAL A N 1
ATOM 650 C CA . VAL A 1 89 ? -0.162 -7.368 -7.625 1.00 88.25 89 VAL A CA 1
ATOM 651 C C . VAL A 1 89 ? -0.319 -7.631 -6.131 1.00 88.25 89 VAL A C 1
ATOM 653 O O . VAL A 1 89 ? -1.342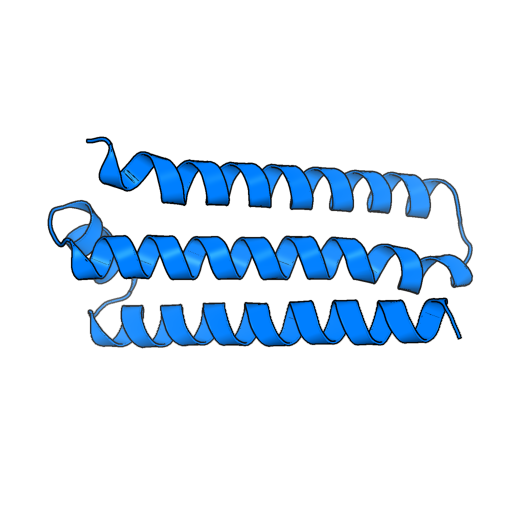 -7.263 -5.566 1.00 88.25 89 VAL A O 1
ATOM 656 N N . TYR A 1 90 ? 0.719 -8.137 -5.462 1.00 87.31 90 TYR A N 1
ATOM 657 C CA . TYR A 1 90 ? 0.710 -8.340 -4.013 1.00 87.31 90 TYR A CA 1
ATOM 658 C C . TYR A 1 90 ? 0.391 -7.052 -3.236 1.00 87.31 90 TYR A C 1
ATOM 660 O O . TYR A 1 90 ? -0.380 -7.079 -2.277 1.00 87.31 90 TYR A O 1
ATOM 668 N N . LYS A 1 91 ? 0.937 -5.899 -3.646 1.00 84.19 91 LYS A N 1
ATOM 669 C CA . LYS A 1 91 ? 0.624 -4.612 -3.006 1.00 84.19 91 LYS A CA 1
ATOM 670 C C . LYS A 1 91 ? -0.832 -4.188 -3.222 1.00 84.19 91 LYS A C 1
ATOM 672 O O . LYS A 1 91 ? -1.437 -3.697 -2.273 1.00 84.19 91 LYS A O 1
ATOM 677 N N . PHE A 1 92 ? -1.402 -4.405 -4.409 1.00 82.12 92 PHE A N 1
ATOM 678 C CA . PHE A 1 92 ? -2.826 -4.153 -4.658 1.00 82.12 92 PHE A CA 1
ATOM 679 C C . PHE A 1 92 ? -3.732 -5.096 -3.865 1.00 82.12 92 PHE A C 1
ATOM 681 O O . PHE A 1 92 ? -4.710 -4.642 -3.278 1.00 82.12 92 PHE A O 1
ATOM 688 N N . THR A 1 93 ? -3.388 -6.380 -3.773 1.00 84.31 93 THR A N 1
ATOM 689 C CA . THR A 1 93 ? -4.119 -7.337 -2.936 1.00 84.31 93 THR A CA 1
ATOM 690 C C . THR A 1 93 ? -4.062 -6.924 -1.465 1.00 84.31 93 THR A C 1
ATOM 692 O O . THR A 1 93 ? -5.091 -6.893 -0.800 1.00 84.31 93 THR A O 1
ATOM 695 N N . ALA A 1 94 ? -2.892 -6.516 -0.964 1.00 76.62 94 ALA A N 1
ATOM 696 C CA . ALA A 1 94 ? -2.745 -6.019 0.403 1.00 76.62 94 ALA A CA 1
ATOM 697 C C . ALA A 1 94 ? -3.554 -4.734 0.659 1.00 76.62 94 ALA A C 1
ATOM 699 O O . ALA A 1 94 ? -4.133 -4.592 1.731 1.00 76.62 94 ALA A O 1
ATOM 700 N N . MET A 1 95 ? -3.627 -3.821 -0.318 1.00 84.06 95 MET A N 1
ATOM 701 C CA . MET A 1 95 ? -4.508 -2.650 -0.261 1.00 84.06 95 MET A CA 1
AT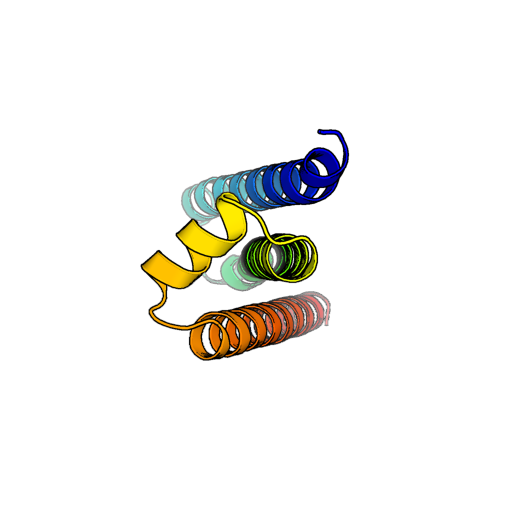OM 702 C C . MET A 1 95 ? -5.978 -3.067 -0.158 1.00 84.06 95 MET A C 1
ATOM 704 O O . MET A 1 95 ? -6.673 -2.590 0.732 1.00 84.06 95 MET A O 1
ATOM 708 N N . GLY A 1 96 ? -6.439 -3.966 -1.034 1.00 73.94 96 GLY A N 1
ATOM 709 C CA . GLY A 1 96 ? -7.819 -4.452 -1.030 1.00 73.94 96 GLY A CA 1
ATOM 710 C C . GLY A 1 96 ? -8.201 -5.110 0.296 1.00 73.94 96 GLY A C 1
ATOM 711 O O . GLY A 1 96 ? -9.225 -4.764 0.874 1.00 73.94 96 GLY A O 1
ATOM 712 N N . MET A 1 97 ? -7.337 -5.980 0.827 1.00 83.06 97 MET A N 1
ATOM 713 C CA . MET A 1 97 ? -7.557 -6.642 2.118 1.00 83.06 97 MET A CA 1
ATOM 714 C C . MET A 1 97 ? -7.570 -5.652 3.286 1.00 83.06 97 MET A C 1
ATOM 716 O O . MET A 1 97 ? -8.396 -5.779 4.183 1.00 83.06 97 MET A O 1
ATOM 720 N N . ALA A 1 98 ? -6.689 -4.650 3.275 1.00 76.75 98 ALA A N 1
ATOM 721 C CA . ALA A 1 98 ? -6.630 -3.644 4.331 1.00 76.75 98 ALA A CA 1
ATOM 722 C C . ALA A 1 98 ? -7.848 -2.708 4.317 1.00 76.75 98 ALA A C 1
ATOM 724 O O . ALA A 1 98 ? -8.403 -2.417 5.373 1.00 76.75 98 ALA A O 1
ATOM 725 N N . LEU A 1 99 ? -8.305 -2.287 3.133 1.00 74.56 99 LEU A N 1
ATOM 726 C CA . LEU A 1 99 ? -9.529 -1.493 2.988 1.00 74.56 99 LEU A CA 1
ATOM 727 C C . LEU A 1 99 ? -10.771 -2.296 3.375 1.00 74.56 99 LEU A C 1
ATOM 729 O O . LEU A 1 99 ? -11.644 -1.772 4.059 1.00 74.56 99 LEU A O 1
ATOM 733 N N . PHE A 1 100 ? -10.830 -3.570 2.984 1.00 77.31 100 PHE A N 1
ATOM 734 C CA . PHE A 1 100 ? -11.911 -4.465 3.382 1.00 77.31 100 PHE A CA 1
ATOM 735 C C . PHE A 1 100 ? -11.945 -4.663 4.901 1.00 77.31 100 PHE A C 1
ATOM 737 O O . PHE A 1 100 ? -12.996 -4.510 5.511 1.00 77.31 100 PHE A O 1
ATOM 744 N N . ALA A 1 101 ? -10.798 -4.917 5.534 1.00 77.44 101 ALA A N 1
ATOM 745 C CA . ALA A 1 101 ? -10.709 -5.041 6.986 1.00 77.44 101 ALA A CA 1
ATOM 746 C C . ALA A 1 101 ? -11.094 -3.736 7.705 1.00 77.44 101 ALA A C 1
ATOM 748 O O . ALA A 1 101 ? -11.853 -3.774 8.670 1.00 77.44 101 ALA A O 1
ATOM 749 N N . ALA A 1 102 ? -10.640 -2.578 7.210 1.00 74.12 102 ALA A N 1
ATOM 750 C CA . ALA A 1 102 ? -11.025 -1.277 7.755 1.00 74.12 102 ALA A CA 1
ATOM 751 C C . ALA A 1 102 ? -12.535 -1.017 7.637 1.00 74.12 102 ALA A C 1
ATOM 753 O O . ALA A 1 102 ? -13.132 -0.485 8.574 1.00 74.12 102 ALA A O 1
ATOM 754 N N . PHE A 1 103 ? -13.145 -1.417 6.516 1.00 74.81 103 PHE A N 1
ATOM 755 C CA . PHE A 1 103 ? -14.588 -1.340 6.295 1.00 74.81 103 PHE A CA 1
ATOM 756 C C . PHE A 1 103 ? -15.356 -2.254 7.251 1.00 74.81 103 PHE A C 1
ATOM 758 O O . PHE A 1 103 ? -16.267 -1.782 7.920 1.00 74.81 103 PHE A O 1
ATOM 765 N N . VAL A 1 104 ? -14.969 -3.528 7.367 1.00 78.56 104 VAL A N 1
ATOM 766 C CA . VAL A 1 104 ? -15.619 -4.492 8.273 1.00 78.56 104 VAL A CA 1
ATOM 767 C C . VAL A 1 104 ? -15.552 -4.009 9.719 1.00 78.56 104 VAL A C 1
ATOM 769 O O . VAL A 1 104 ? -16.565 -4.027 10.407 1.00 78.56 104 VAL A O 1
ATOM 772 N N . ILE A 1 105 ? -14.389 -3.525 10.164 1.00 73.44 105 ILE A N 1
ATOM 773 C CA . ILE A 1 105 ? -14.219 -2.968 11.510 1.00 73.44 105 ILE A CA 1
ATOM 774 C C . ILE A 1 105 ? -15.060 -1.701 11.684 1.00 73.44 105 ILE A C 1
ATOM 776 O O . ILE A 1 105 ? -15.707 -1.550 12.711 1.00 73.44 105 ILE A O 1
ATOM 780 N N . GLY A 1 106 ? -15.098 -0.819 10.681 1.00 65.56 106 GLY A N 1
ATOM 781 C CA . GLY A 1 106 ? -15.957 0.363 10.702 1.00 65.56 106 GLY A CA 1
ATOM 782 C C . GLY A 1 106 ? -17.429 -0.011 10.875 1.00 65.56 106 GLY A C 1
ATOM 783 O O . GLY A 1 106 ? -18.073 0.468 11.797 1.00 65.56 106 GLY A O 1
ATOM 784 N N . VAL A 1 107 ? -17.948 -0.926 10.053 1.00 68.06 107 VAL A N 1
ATOM 785 C CA . VAL A 1 107 ? -19.337 -1.404 10.152 1.00 68.06 107 VAL A CA 1
ATOM 786 C C . VAL A 1 107 ? -19.617 -2.035 11.520 1.00 68.06 107 VAL A C 1
ATOM 788 O O . VAL A 1 107 ? -20.644 -1.732 12.111 1.00 68.06 107 VAL A O 1
ATOM 791 N N . TYR A 1 108 ? -18.699 -2.843 12.059 1.00 64.31 108 TYR A N 1
ATOM 792 C CA . TYR A 1 108 ? -18.854 -3.478 13.377 1.00 64.31 108 TYR A CA 1
ATOM 793 C C . TYR A 1 108 ? -18.850 -2.505 14.565 1.00 64.31 108 TYR A C 1
ATOM 795 O O . TYR A 1 108 ? -19.305 -2.877 15.638 1.00 64.31 108 TYR A O 1
ATOM 803 N N . VAL A 1 109 ? -18.301 -1.297 14.411 1.00 59.66 109 VAL A N 1
ATOM 804 C CA . VAL A 1 109 ? -18.251 -0.278 15.477 1.00 59.66 109 VAL A CA 1
ATOM 805 C C . VAL A 1 109 ? -19.503 0.605 15.492 1.00 59.66 109 VAL A C 1
ATOM 807 O O . VAL A 1 109 ? -19.814 1.198 16.521 1.00 59.66 109 VAL A O 1
ATOM 810 N N . PHE A 1 110 ? -20.221 0.703 14.369 1.00 54.19 110 PHE A N 1
ATOM 811 C CA . PHE A 1 110 ? -21.401 1.567 14.216 1.00 54.19 110 PHE A CA 1
ATOM 812 C C . PHE A 1 110 ? -22.745 0.807 14.193 1.00 54.19 110 PHE A C 1
ATOM 814 O O . PHE A 1 110 ? -23.779 1.437 13.963 1.00 54.19 110 PHE A O 1
ATOM 821 N N . VAL A 1 111 ? -22.737 -0.512 14.423 1.00 49.84 111 VAL A N 1
ATOM 822 C CA . VAL A 1 111 ? -23.922 -1.377 14.620 1.00 49.84 111 VAL A CA 1
ATOM 823 C C . VAL A 1 111 ? -23.956 -1.837 16.069 1.00 49.84 111 VAL A C 1
ATOM 825 O O . VAL A 1 111 ? -25.052 -1.778 16.666 1.00 49.84 111 VAL A O 1
#